Protein AF-A0AAP6HET1-F1 (afdb_monomer_lite)

Sequence (138 aa):
MKLEEGCLIKDKGTDIIGKIVHKDNDEFIFIQWMDDMYVKHSKCSLEYLKNRFKSLGKEPMLTDMLEWLHKHHRKNDSYIYELGSDGVLLYKYYSPYDSRGSFDTKKQVNLDLTKPYLKDQSKEVIDFLYNLIENANP

pLDDT: mean 74.33, std 11.14, range [43.16, 91.62]

Radius of gyration: 18.84 Å; chains: 1; bounding box: 52×30×48 Å

Structure (mmCIF, N/CA/C/O backbone):
data_AF-A0AAP6HET1-F1
#
_entry.id   AF-A0AAP6HET1-F1
#
loop_
_atom_site.group_PDB
_atom_site.id
_atom_site.type_symbol
_atom_site.label_atom_id
_atom_site.label_alt_id
_atom_site.label_comp_id
_atom_site.label_asym_id
_atom_site.label_entity_id
_atom_site.label_seq_id
_atom_site.pdbx_PDB_ins_code
_atom_site.Cartn_x
_atom_site.Cartn_y
_atom_site.Cartn_z
_atom_site.occupancy
_atom_site.B_iso_or_equiv
_atom_site.auth_seq_id
_atom_site.auth_comp_id
_atom_site.auth_asym_id
_atom_site.auth_atom_id
_atom_site.pdbx_PDB_model_num
ATOM 1 N N . MET A 1 1 ? -4.818 15.866 6.150 1.00 58.72 1 MET A N 1
ATOM 2 C CA . MET A 1 1 ? -5.478 14.707 5.506 1.00 58.72 1 MET A CA 1
ATOM 3 C C . MET A 1 1 ? -6.585 14.200 6.420 1.00 58.72 1 MET A C 1
ATOM 5 O O . MET A 1 1 ? -6.359 14.166 7.627 1.00 58.72 1 MET A O 1
ATOM 9 N N . LYS A 1 2 ? -7.772 13.886 5.886 1.00 76.12 2 LYS A N 1
ATOM 10 C CA . LYS A 1 2 ? -8.882 13.303 6.660 1.00 76.12 2 LYS A CA 1
ATOM 11 C C . LYS A 1 2 ? -8.690 11.785 6.760 1.00 76.12 2 LYS A C 1
ATOM 13 O O . LYS A 1 2 ? -8.273 11.172 5.786 1.00 76.12 2 LYS A O 1
ATOM 18 N N . LEU A 1 3 ? -8.973 11.205 7.931 1.00 82.56 3 LEU A N 1
ATOM 19 C CA . LEU A 1 3 ? -9.034 9.752 8.106 1.00 82.56 3 LEU A CA 1
ATOM 20 C C . LEU A 1 3 ? -10.393 9.257 7.592 1.00 82.56 3 LEU A C 1
ATOM 22 O O . LEU A 1 3 ? -11.454 9.685 8.068 1.00 82.56 3 LEU A O 1
ATOM 26 N N . GLU A 1 4 ? -10.338 8.393 6.588 1.00 86.69 4 GLU A N 1
ATOM 27 C CA . GLU A 1 4 ? -11.480 7.853 5.848 1.00 86.69 4 GLU A CA 1
ATOM 28 C C . GLU A 1 4 ? -11.293 6.348 5.646 1.00 86.69 4 GLU A C 1
ATOM 30 O O . GLU A 1 4 ? -10.180 5.833 5.784 1.00 86.69 4 GLU A O 1
ATOM 35 N N . GLU A 1 5 ? -12.372 5.638 5.322 1.00 85.75 5 GLU A N 1
ATOM 36 C CA . GLU A 1 5 ? -12.270 4.237 4.911 1.00 85.75 5 GLU A CA 1
ATOM 37 C C . GLU A 1 5 ? -11.310 4.106 3.719 1.00 85.75 5 GLU A C 1
ATOM 39 O O . GLU A 1 5 ? -11.284 4.939 2.810 1.00 85.75 5 GLU A O 1
ATOM 44 N N . GLY A 1 6 ? -10.452 3.090 3.764 1.00 80.75 6 GLY A N 1
ATOM 45 C CA . GLY A 1 6 ? -9.397 2.866 2.780 1.00 80.75 6 GLY A CA 1
ATOM 46 C C . GLY A 1 6 ? -8.102 3.653 3.012 1.00 80.75 6 GLY A C 1
ATOM 47 O O . GLY A 1 6 ? -7.127 3.390 2.310 1.00 80.75 6 GLY A O 1
ATOM 48 N N . CYS A 1 7 ? -8.033 4.572 3.987 1.00 87.25 7 CYS A N 1
ATOM 49 C CA . CYS A 1 7 ? -6.764 5.225 4.332 1.00 87.25 7 CYS A CA 1
ATOM 50 C C . CYS A 1 7 ? -5.769 4.244 4.958 1.00 87.25 7 CYS A C 1
ATOM 52 O O . CYS A 1 7 ? -6.086 3.539 5.918 1.00 87.25 7 CYS A O 1
ATOM 54 N N . LEU A 1 8 ? -4.535 4.304 4.470 1.00 88.19 8 LEU A N 1
ATOM 55 C CA . LEU A 1 8 ? -3.349 3.770 5.107 1.00 88.19 8 LEU A CA 1
ATOM 56 C C . LEU A 1 8 ? -2.929 4.649 6.285 1.00 88.19 8 LEU A C 1
ATOM 58 O O . LEU A 1 8 ? -2.919 5.885 6.224 1.00 88.19 8 LEU A O 1
ATOM 62 N N . ILE A 1 9 ? -2.530 3.986 7.360 1.00 89.94 9 ILE A N 1
ATOM 63 C CA . ILE A 1 9 ? -2.040 4.592 8.590 1.00 89.94 9 ILE A CA 1
ATOM 64 C C . ILE A 1 9 ? -0.728 3.923 8.993 1.00 89.94 9 ILE A C 1
ATOM 66 O O . ILE A 1 9 ? -0.583 2.713 8.872 1.00 89.94 9 ILE A O 1
ATOM 70 N N . LYS A 1 10 ? 0.234 4.708 9.475 1.00 90.25 10 LYS A N 1
ATOM 71 C CA . LYS A 1 10 ? 1.499 4.212 10.025 1.00 90.25 10 LYS A CA 1
ATOM 72 C C . LYS A 1 10 ? 1.529 4.441 11.523 1.00 90.25 10 LYS A C 1
ATOM 74 O O . LYS A 1 10 ? 1.191 5.537 11.977 1.00 90.25 10 LYS A O 1
ATOM 79 N N . ASP A 1 11 ? 1.929 3.436 12.285 1.00 88.88 11 ASP A N 1
ATOM 80 C CA . ASP A 1 11 ? 2.198 3.607 13.710 1.00 88.88 11 ASP A CA 1
ATOM 81 C C . ASP A 1 11 ? 3.336 4.624 13.911 1.00 88.88 11 ASP A C 1
ATOM 83 O O . ASP A 1 11 ? 4.313 4.634 13.168 1.00 88.88 11 ASP A O 1
ATOM 87 N N . LYS A 1 12 ? 3.209 5.546 14.870 1.00 90.81 12 LYS A N 1
ATOM 88 C CA . LYS A 1 12 ? 4.258 6.556 15.098 1.00 90.81 12 LYS A CA 1
ATOM 89 C C . LYS A 1 12 ? 5.486 6.004 15.825 1.00 90.81 12 LYS A C 1
ATOM 91 O O . LYS A 1 12 ? 6.534 6.637 15.769 1.00 90.81 12 LYS A O 1
ATOM 96 N N . GLY A 1 13 ? 5.350 4.883 16.531 1.00 88.62 13 GLY A N 1
ATOM 97 C CA . GLY A 1 13 ? 6.419 4.257 17.308 1.00 88.62 13 GLY A CA 1
ATOM 98 C C . GLY A 1 13 ? 7.028 3.012 16.662 1.00 88.62 13 GLY A C 1
ATOM 99 O O . GLY A 1 13 ? 7.986 2.478 17.207 1.00 88.62 13 GLY A O 1
ATOM 100 N N . THR A 1 14 ? 6.483 2.531 15.542 1.00 86.00 14 THR A N 1
ATOM 101 C CA . THR A 1 14 ? 6.974 1.340 14.825 1.00 86.00 14 THR A CA 1
ATOM 102 C C . THR A 1 14 ? 6.853 1.537 13.310 1.00 86.00 14 THR A C 1
ATOM 104 O O . THR A 1 14 ? 6.242 2.501 12.851 1.00 86.00 14 THR A O 1
ATOM 107 N N . ASP A 1 15 ? 7.401 0.619 12.511 1.00 82.25 15 ASP A N 1
ATOM 108 C CA . ASP A 1 15 ? 7.243 0.639 11.049 1.00 82.25 15 ASP A CA 1
ATOM 109 C C . ASP A 1 15 ? 5.976 -0.071 10.547 1.00 82.25 15 ASP A C 1
ATOM 111 O O . ASP A 1 15 ? 5.775 -0.217 9.342 1.00 82.25 15 ASP A O 1
ATOM 115 N N . ILE A 1 16 ? 5.078 -0.448 11.460 1.00 83.81 16 ILE A N 1
ATOM 116 C CA . ILE A 1 16 ? 3.834 -1.145 11.139 1.00 83.81 16 ILE A CA 1
ATOM 117 C C . ILE A 1 16 ? 2.879 -0.216 10.382 1.00 83.81 16 ILE A C 1
ATOM 119 O O . ILE A 1 16 ? 2.577 0.906 10.812 1.00 83.81 16 ILE A O 1
ATOM 123 N N . ILE A 1 17 ? 2.355 -0.730 9.269 1.00 86.81 17 ILE A N 1
ATOM 124 C CA . ILE A 1 17 ? 1.324 -0.088 8.456 1.00 86.81 17 ILE A CA 1
ATOM 125 C C . ILE A 1 17 ? -0.006 -0.804 8.691 1.00 86.81 17 ILE A C 1
ATOM 127 O O . ILE A 1 17 ? -0.074 -2.023 8.852 1.00 86.81 17 ILE A O 1
ATOM 131 N N . GLY A 1 18 ? -1.081 -0.030 8.711 1.00 87.88 18 GLY A N 1
ATOM 132 C CA . GLY A 1 18 ? -2.441 -0.530 8.724 1.00 87.88 18 GLY A CA 1
ATOM 133 C C . GLY A 1 18 ? -3.350 0.216 7.761 1.00 87.88 18 GLY A C 1
ATOM 134 O O . GLY A 1 18 ? -2.945 1.190 7.128 1.00 87.88 18 GLY A O 1
ATOM 135 N N . LYS A 1 19 ? -4.596 -0.239 7.668 1.00 88.75 19 LYS A N 1
ATOM 136 C CA . LYS A 1 19 ? -5.647 0.332 6.825 1.00 88.75 19 LYS A CA 1
ATOM 137 C C . LYS A 1 19 ? -6.943 0.463 7.599 1.00 88.75 19 LYS A C 1
ATOM 139 O O . LYS A 1 19 ? -7.379 -0.488 8.245 1.00 88.75 19 LYS A O 1
ATOM 144 N N . ILE A 1 20 ? -7.581 1.621 7.485 1.00 88.94 20 ILE A N 1
ATOM 145 C CA . ILE A 1 20 ? -8.938 1.837 7.984 1.00 88.94 20 ILE A CA 1
ATOM 146 C C . ILE A 1 20 ? -9.898 1.051 7.095 1.00 88.94 20 ILE A C 1
ATOM 148 O O . ILE A 1 20 ? -10.002 1.321 5.900 1.00 88.94 20 ILE A O 1
ATOM 152 N N . VAL A 1 21 ? -10.592 0.078 7.675 1.00 86.38 21 VAL A N 1
ATOM 153 C CA . VAL A 1 21 ? -11.540 -0.785 6.954 1.00 86.38 21 VAL A CA 1
ATOM 154 C C . VAL A 1 21 ? -12.990 -0.418 7.218 1.00 86.38 21 VAL A C 1
ATOM 156 O O . VAL A 1 21 ? -13.851 -0.812 6.443 1.00 86.38 21 VAL A O 1
ATOM 159 N N . HIS A 1 22 ? -13.259 0.321 8.294 1.00 85.25 22 HIS A N 1
ATOM 160 C CA . HIS A 1 22 ? -14.581 0.862 8.559 1.00 85.25 22 HIS A CA 1
ATOM 161 C C . HIS A 1 22 ? -14.505 2.164 9.357 1.00 85.25 22 HIS A C 1
ATOM 163 O O . HIS A 1 22 ? -13.629 2.319 10.217 1.00 85.25 22 HIS A O 1
ATOM 169 N N . LYS A 1 23 ? -15.445 3.066 9.083 1.00 81.69 23 LYS A N 1
ATOM 170 C CA . LYS A 1 23 ? -15.669 4.316 9.797 1.00 81.69 23 LYS A CA 1
ATOM 171 C C . LYS A 1 23 ? -17.168 4.528 10.001 1.00 81.69 23 LYS A C 1
ATOM 173 O O . LYS A 1 23 ? -17.917 4.607 9.034 1.00 81.69 23 LYS A O 1
ATOM 178 N N . ASP A 1 24 ? -17.564 4.733 11.249 1.00 81.19 24 ASP A N 1
ATOM 179 C CA . ASP A 1 24 ? -18.910 5.161 11.623 1.00 81.19 24 ASP A CA 1
ATOM 180 C C . ASP A 1 24 ? -18.802 6.327 12.612 1.00 81.19 24 ASP A C 1
ATOM 182 O O . ASP A 1 24 ? -18.328 6.163 13.735 1.00 81.19 24 ASP A O 1
ATOM 186 N N . ASN A 1 25 ? -19.183 7.530 12.176 1.00 80.81 25 ASN A N 1
ATOM 187 C CA . ASN A 1 25 ? -18.971 8.780 12.913 1.00 80.81 25 ASN A CA 1
ATOM 188 C C . ASN A 1 25 ? -17.507 8.952 13.384 1.00 80.81 25 ASN A C 1
ATOM 190 O O . ASN A 1 25 ? -16.612 9.142 12.551 1.00 80.81 25 ASN A O 1
ATOM 194 N N . ASP A 1 26 ? -17.272 8.889 14.700 1.00 74.12 26 ASP A N 1
ATOM 195 C CA . ASP A 1 26 ? -15.959 9.001 15.352 1.00 74.12 26 ASP A CA 1
ATOM 196 C C . ASP A 1 26 ? -15.353 7.644 15.753 1.00 74.12 26 ASP A C 1
ATOM 198 O O . ASP A 1 26 ? -14.304 7.606 16.404 1.00 74.12 26 ASP A O 1
ATOM 202 N N . GLU A 1 27 ? -15.978 6.534 15.353 1.00 82.06 27 GLU A N 1
ATOM 203 C CA . GLU A 1 27 ? -15.495 5.176 15.588 1.00 82.06 27 GLU A CA 1
ATOM 204 C C . GLU A 1 27 ? -14.873 4.567 14.329 1.00 82.06 27 GLU A C 1
ATOM 206 O O . GLU A 1 27 ? -15.411 4.643 13.223 1.00 82.06 27 GLU A O 1
ATOM 211 N N . PHE A 1 28 ? -13.728 3.913 14.511 1.00 87.00 28 PHE A N 1
ATOM 212 C CA . PHE A 1 28 ? -12.941 3.340 13.427 1.00 87.00 28 PHE A CA 1
ATOM 213 C C . PHE A 1 28 ? -12.555 1.895 13.717 1.00 87.00 28 PHE A C 1
ATOM 215 O O . PHE A 1 28 ? -12.204 1.548 14.844 1.00 87.00 28 PHE A O 1
ATOM 222 N N . ILE A 1 29 ? -12.539 1.076 12.670 1.00 84.31 29 ILE A N 1
ATOM 223 C CA . ILE A 1 29 ? -11.959 -0.271 12.667 1.00 84.31 29 ILE A CA 1
ATOM 224 C C . ILE A 1 29 ? -10.819 -0.260 11.655 1.00 84.31 29 ILE A C 1
ATOM 226 O O . ILE A 1 29 ? -10.987 0.202 10.521 1.00 84.31 29 ILE A O 1
ATOM 230 N N . PHE A 1 30 ? -9.662 -0.786 12.041 1.00 84.12 30 PHE A N 1
ATOM 231 C CA . PHE A 1 30 ? -8.506 -0.876 11.157 1.00 84.12 30 PHE A CA 1
ATOM 232 C C . PHE A 1 30 ? -7.796 -2.220 11.300 1.00 84.12 30 PHE A C 1
ATOM 234 O O . PHE A 1 30 ? -7.921 -2.913 12.309 1.00 84.12 30 PHE A O 1
ATOM 241 N N . ILE A 1 31 ? -7.067 -2.598 10.258 1.00 82.44 31 ILE A N 1
ATOM 242 C CA . ILE A 1 31 ? -6.244 -3.807 10.222 1.00 82.44 31 ILE A CA 1
ATOM 243 C C . ILE A 1 31 ? -4.786 -3.373 10.133 1.00 82.44 31 ILE A C 1
ATOM 245 O O . ILE A 1 31 ? -4.488 -2.450 9.382 1.00 82.44 31 ILE A O 1
ATOM 249 N N . GLN A 1 32 ? -3.895 -4.009 10.888 1.00 82.19 32 GLN A N 1
ATOM 250 C CA . GLN A 1 32 ? -2.445 -3.846 10.767 1.00 82.19 32 GLN A CA 1
ATOM 251 C C . GLN A 1 32 ? -1.820 -5.109 10.205 1.00 82.19 32 GLN A C 1
ATOM 253 O O . GLN A 1 32 ? -2.230 -6.204 10.586 1.00 82.19 32 GLN A O 1
ATOM 258 N N . TRP A 1 33 ? -0.809 -4.947 9.360 1.00 77.62 33 TRP A N 1
ATOM 259 C CA . TRP A 1 33 ? 0.014 -6.049 8.879 1.00 77.62 33 TRP A CA 1
ATOM 260 C C . TRP A 1 33 ? 1.317 -6.086 9.669 1.00 77.62 33 TRP A C 1
ATOM 262 O O . TRP A 1 33 ? 2.014 -5.077 9.766 1.00 77.62 33 TRP A O 1
ATOM 272 N N . MET A 1 34 ? 1.626 -7.243 10.240 1.00 70.44 34 MET A N 1
ATOM 273 C CA . MET A 1 34 ? 2.917 -7.554 10.847 1.00 70.44 34 MET A CA 1
ATOM 274 C C . MET A 1 34 ? 3.435 -8.762 10.086 1.00 70.44 34 MET A C 1
ATOM 276 O O . MET A 1 34 ? 2.746 -9.763 10.130 1.00 70.44 34 MET A O 1
ATOM 280 N N . ASP A 1 35 ? 4.543 -8.641 9.356 1.00 67.00 35 ASP A N 1
ATOM 281 C CA . ASP A 1 35 ? 5.212 -9.674 8.544 1.00 67.00 35 ASP A CA 1
ATOM 282 C C . ASP A 1 35 ? 4.306 -10.780 7.948 1.00 67.00 35 ASP A C 1
ATOM 284 O O . ASP A 1 35 ? 3.947 -10.732 6.771 1.00 67.00 35 ASP A O 1
ATOM 288 N N . ASP A 1 36 ? 3.916 -11.763 8.749 1.00 63.19 36 ASP A N 1
ATOM 289 C CA . ASP A 1 36 ? 3.170 -12.976 8.421 1.00 63.19 36 ASP A CA 1
ATOM 290 C C . ASP A 1 36 ? 1.729 -13.048 8.990 1.00 63.19 36 ASP A C 1
ATOM 292 O O . ASP A 1 36 ? 1.009 -14.023 8.765 1.00 63.19 36 ASP A O 1
ATOM 296 N N . MET A 1 37 ? 1.252 -12.010 9.679 1.00 65.56 37 MET A N 1
ATOM 297 C CA . MET A 1 37 ? -0.079 -11.930 10.288 1.00 65.56 37 MET A CA 1
ATOM 298 C C . MET A 1 37 ? -0.763 -10.576 10.064 1.00 65.56 37 MET A C 1
ATOM 300 O O . MET A 1 37 ? -0.136 -9.528 9.902 1.00 65.56 37 MET A O 1
ATOM 304 N N . TYR A 1 38 ? -2.097 -10.576 10.118 1.00 74.19 38 TYR A N 1
ATOM 305 C CA . TYR A 1 38 ? -2.864 -9.341 10.243 1.00 74.19 38 TYR A CA 1
ATOM 306 C C . TYR A 1 38 ? -3.612 -9.301 11.574 1.00 74.19 38 TYR A C 1
ATOM 308 O O . TYR A 1 38 ? -4.232 -10.278 11.993 1.00 74.19 38 TYR A O 1
ATOM 316 N N . VAL A 1 39 ? -3.581 -8.144 12.233 1.00 78.44 39 VAL A N 1
ATOM 317 C CA . VAL A 1 39 ? -4.334 -7.896 13.465 1.00 78.44 39 VAL A CA 1
ATOM 318 C C . VAL A 1 39 ? -5.462 -6.933 13.151 1.00 78.44 39 VAL A C 1
ATOM 320 O O . VAL A 1 39 ? -5.234 -5.789 12.756 1.00 78.44 39 VAL A O 1
ATOM 323 N N . LYS A 1 40 ? -6.699 -7.407 13.319 1.00 80.75 40 LYS A N 1
ATOM 324 C CA . LYS A 1 40 ? -7.885 -6.556 13.260 1.00 80.75 40 LYS A CA 1
ATOM 325 C C . LYS A 1 40 ? -8.083 -5.902 14.620 1.00 80.75 40 LYS A C 1
ATOM 327 O O . LYS A 1 40 ? -8.327 -6.586 15.610 1.00 80.75 40 LYS A O 1
ATOM 332 N N . HIS A 1 41 ? -8.035 -4.581 14.642 1.00 82.12 41 HIS A N 1
ATOM 333 C CA . HIS A 1 41 ? -8.360 -3.794 15.821 1.00 82.12 41 HIS A CA 1
ATOM 334 C C . HIS A 1 41 ? -9.853 -3.489 15.833 1.00 82.12 41 HIS A C 1
ATOM 336 O O . HIS A 1 41 ? -10.438 -3.140 14.807 1.00 82.12 41 HIS A O 1
ATOM 342 N N . SER A 1 42 ? -10.482 -3.660 16.993 1.00 79.81 42 SER A N 1
ATOM 343 C CA . SER A 1 42 ? -11.879 -3.299 17.238 1.00 79.81 42 SER A CA 1
ATOM 344 C C . SER A 1 42 ? -12.095 -1.778 17.212 1.00 79.81 42 SER A C 1
ATOM 346 O O . SER A 1 42 ? -11.152 -1.006 17.042 1.00 79.81 42 SER A O 1
ATOM 348 N N . LYS A 1 43 ? -13.357 -1.352 17.360 1.00 84.19 43 LYS A N 1
ATOM 349 C CA . LYS A 1 43 ? -13.770 0.059 17.351 1.00 84.19 43 LYS A CA 1
ATOM 350 C C . LYS A 1 43 ? -12.892 0.915 18.273 1.00 84.19 43 LYS A C 1
ATOM 352 O O . LYS A 1 43 ? -12.744 0.608 19.454 1.00 84.19 43 LYS A O 1
ATOM 357 N N . CYS A 1 44 ? -12.327 1.986 17.726 1.00 85.69 44 CYS A N 1
ATOM 358 C CA . CYS A 1 44 ? -11.508 2.960 18.445 1.00 85.69 44 CYS A CA 1
ATOM 359 C C . CYS A 1 44 ? -11.889 4.394 18.056 1.00 85.69 44 CYS A C 1
ATOM 361 O O . CYS A 1 44 ? -12.437 4.620 16.976 1.00 85.69 44 CYS A O 1
ATOM 363 N N . SER A 1 45 ? -11.598 5.359 18.932 1.00 88.19 45 SER A N 1
ATOM 364 C CA . SER A 1 45 ? -11.938 6.764 18.701 1.00 88.19 45 SER A CA 1
ATOM 365 C C . SER A 1 45 ? -10.988 7.450 17.712 1.00 88.19 45 SER A C 1
ATOM 367 O O . SER A 1 45 ? -9.806 7.103 17.595 1.00 88.19 45 SER A O 1
ATOM 369 N N . LEU A 1 46 ? -11.481 8.504 17.053 1.00 86.69 46 LEU A N 1
ATOM 370 C CA . LEU A 1 46 ? -10.666 9.382 16.206 1.00 86.69 46 LEU A CA 1
ATOM 371 C C . LEU A 1 46 ? -9.437 9.950 16.938 1.00 86.69 46 LEU A C 1
ATOM 373 O O . LEU A 1 46 ? -8.363 10.082 16.345 1.00 86.69 46 LEU A O 1
ATOM 377 N N . GLU A 1 47 ? -9.597 10.316 18.212 1.00 89.19 47 GLU A N 1
ATOM 378 C CA . GLU A 1 47 ? -8.524 10.877 19.036 1.00 89.19 47 GLU A CA 1
ATOM 379 C C . GLU A 1 47 ? -7.394 9.865 19.240 1.00 89.19 47 GLU A C 1
ATOM 381 O O . GLU A 1 47 ? -6.230 10.180 18.980 1.00 89.19 47 GLU A O 1
ATOM 386 N N . TYR A 1 48 ? -7.736 8.629 19.618 1.00 88.19 48 TYR A N 1
ATOM 387 C CA . TYR A 1 48 ? -6.763 7.551 19.761 1.00 88.19 48 TYR A CA 1
ATOM 388 C C . TYR A 1 48 ? -5.983 7.338 18.459 1.00 88.19 48 TYR A C 1
ATOM 390 O O . TYR A 1 48 ? -4.748 7.320 18.470 1.00 88.19 48 TYR A O 1
ATOM 398 N N . LEU A 1 49 ? -6.691 7.263 17.324 1.00 87.50 49 LEU A N 1
ATOM 399 C CA . LEU A 1 49 ? -6.062 7.085 16.019 1.00 87.50 49 LEU A CA 1
ATOM 400 C C . LEU A 1 49 ? -5.090 8.214 15.680 1.00 87.50 49 LEU A C 1
ATOM 402 O O . LEU A 1 49 ? -3.963 7.947 15.273 1.00 87.50 49 LEU A O 1
ATOM 406 N N . LYS A 1 50 ? -5.492 9.475 15.864 1.00 88.50 50 LYS A N 1
ATOM 407 C CA . LYS A 1 50 ? -4.626 10.631 15.585 1.00 88.50 50 LYS A CA 1
ATOM 408 C C . LYS A 1 50 ? -3.417 10.691 16.511 1.00 88.50 50 LYS A C 1
ATOM 410 O O . LYS A 1 50 ? -2.354 11.147 16.083 1.00 88.50 50 LYS A O 1
ATOM 415 N N . ASN A 1 51 ? -3.558 10.248 17.757 1.00 90.81 51 ASN A N 1
ATOM 416 C CA . ASN A 1 51 ? -2.469 10.245 18.726 1.00 90.81 51 ASN A CA 1
ATOM 417 C C . ASN A 1 51 ? -1.453 9.142 18.412 1.00 90.81 51 ASN A C 1
ATOM 419 O O . ASN A 1 51 ? -0.258 9.439 18.336 1.00 90.81 51 ASN A O 1
ATOM 423 N N . ARG A 1 52 ? -1.909 7.916 18.130 1.00 89.25 52 ARG A N 1
ATOM 424 C CA . ARG A 1 52 ? -1.039 6.756 17.886 1.00 89.25 52 ARG A C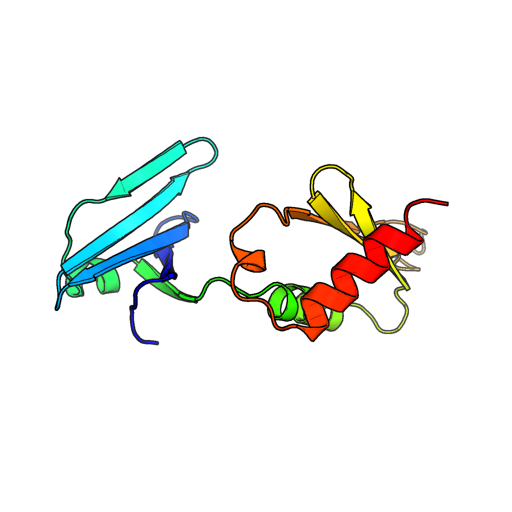A 1
ATOM 425 C C . ARG A 1 52 ? -0.510 6.656 16.454 1.00 89.25 52 ARG A C 1
ATOM 427 O O . ARG A 1 52 ? 0.626 6.227 16.261 1.00 89.25 52 ARG A O 1
ATOM 434 N N . PHE A 1 53 ? -1.293 7.076 15.464 1.00 90.06 53 PHE A N 1
ATOM 435 C CA . PHE A 1 53 ? -1.010 6.836 14.051 1.00 90.06 53 PHE A CA 1
ATOM 436 C C . PHE A 1 53 ? -0.861 8.121 13.240 1.00 90.06 53 PHE A C 1
ATOM 438 O O . PHE A 1 53 ? -1.436 9.170 13.536 1.00 90.06 53 PHE A O 1
ATOM 445 N N . LYS A 1 54 ? -0.070 8.031 12.174 1.00 91.62 54 LYS A N 1
ATOM 446 C CA . LYS A 1 54 ? 0.042 9.039 11.124 1.00 91.62 54 LYS A CA 1
ATOM 447 C C . LYS A 1 54 ? -0.714 8.550 9.892 1.00 91.62 54 LYS A C 1
ATOM 449 O O . LYS A 1 54 ? -0.447 7.460 9.399 1.00 91.62 54 LYS A O 1
ATOM 454 N N . SER A 1 55 ? -1.616 9.374 9.364 1.00 90.06 55 SER A N 1
ATOM 455 C CA . SER A 1 55 ? -2.245 9.121 8.061 1.00 90.06 55 SER A CA 1
ATOM 456 C C . SER A 1 55 ? -1.190 9.154 6.957 1.00 90.06 55 SER A C 1
ATOM 458 O O . SER A 1 55 ? -0.464 10.143 6.845 1.00 90.06 55 SER A O 1
ATOM 460 N N . LEU A 1 56 ? -1.141 8.110 6.132 1.00 86.75 56 LEU A N 1
ATOM 461 C CA . LEU A 1 56 ? -0.325 8.066 4.915 1.00 86.75 56 LEU A CA 1
ATOM 462 C C . LEU A 1 56 ? -1.122 8.448 3.659 1.00 86.75 56 LEU A C 1
ATOM 464 O O . LEU A 1 56 ? -0.523 8.772 2.641 1.00 86.75 56 LEU A O 1
ATOM 468 N N . GLY A 1 57 ? -2.455 8.470 3.748 1.00 85.12 57 GLY A N 1
ATOM 469 C CA . GLY A 1 57 ? -3.340 8.707 2.606 1.00 85.12 57 GLY A CA 1
ATOM 470 C C . GLY A 1 57 ? -4.016 7.418 2.164 1.00 85.12 57 GLY A C 1
ATOM 471 O O . GLY A 1 57 ? -3.990 6.440 2.900 1.00 85.12 57 GLY A O 1
ATOM 472 N N . LYS A 1 58 ? -4.661 7.411 0.998 1.00 82.06 58 LYS A N 1
ATOM 473 C CA . LYS A 1 58 ? -5.248 6.183 0.439 1.00 82.06 58 LYS A CA 1
ATOM 474 C C . LYS A 1 58 ? -4.148 5.253 -0.079 1.00 82.06 58 LYS A C 1
ATOM 476 O O . LYS A 1 58 ? -3.020 5.693 -0.297 1.00 82.06 58 LYS A O 1
ATOM 481 N N . GLU A 1 59 ? -4.474 3.972 -0.239 1.00 76.50 59 GLU A N 1
ATOM 482 C CA . GLU A 1 59 ? -3.600 3.056 -0.981 1.00 76.50 59 GLU A CA 1
ATOM 483 C C . GLU A 1 59 ? -3.304 3.639 -2.371 1.00 76.50 59 GLU A C 1
ATOM 485 O O . GLU A 1 59 ? -4.242 4.100 -3.027 1.00 76.50 59 GLU A O 1
ATOM 490 N N . PRO A 1 60 ? -2.031 3.654 -2.805 1.00 74.12 60 PRO A N 1
ATOM 491 C CA . PRO A 1 60 ? -1.681 4.148 -4.128 1.00 74.12 60 PRO A CA 1
ATOM 492 C C . PRO A 1 60 ? -2.321 3.261 -5.193 1.00 74.12 60 PRO A C 1
ATOM 494 O O . PRO A 1 60 ? -2.345 2.036 -5.071 1.00 74.12 60 PRO A O 1
ATOM 497 N N . MET A 1 61 ? -2.818 3.875 -6.256 1.00 77.56 61 MET A N 1
ATOM 498 C CA . MET A 1 61 ? -3.239 3.159 -7.451 1.00 77.56 61 MET A CA 1
ATOM 499 C C . MET A 1 61 ? -2.015 2.618 -8.201 1.00 77.56 61 MET A C 1
ATOM 501 O O . MET A 1 61 ? -0.891 3.088 -8.006 1.00 77.56 61 MET A O 1
ATOM 505 N N . L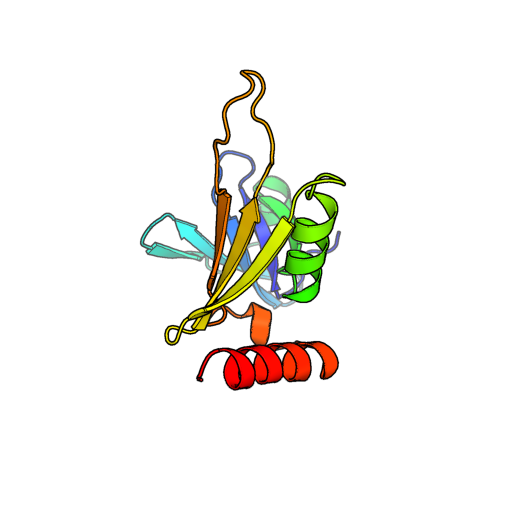EU A 1 62 ? -2.216 1.655 -9.108 1.00 77.56 62 LEU A N 1
ATOM 506 C CA . LEU A 1 62 ? -1.132 1.176 -9.967 1.00 77.56 62 LEU A CA 1
ATOM 507 C C . LEU A 1 62 ? -0.484 2.334 -10.746 1.00 77.56 62 LEU A C 1
ATOM 509 O O . LEU A 1 62 ? 0.736 2.385 -10.848 1.00 77.56 62 LEU A O 1
ATOM 513 N N . THR A 1 63 ? -1.268 3.305 -11.217 1.00 77.94 63 THR A N 1
ATOM 514 C CA . THR A 1 63 ? -0.753 4.527 -11.858 1.00 77.94 63 THR A CA 1
ATOM 515 C C . THR A 1 63 ? 0.181 5.327 -10.965 1.00 77.94 63 THR A C 1
ATOM 517 O O . THR A 1 63 ? 1.236 5.743 -11.431 1.00 77.94 63 THR A O 1
ATOM 520 N N . ASP A 1 64 ? -0.165 5.506 -9.687 1.00 78.50 64 ASP A N 1
ATOM 521 C CA . ASP A 1 64 ? 0.674 6.237 -8.732 1.00 78.50 64 ASP A CA 1
ATOM 522 C C . ASP A 1 64 ? 2.004 5.505 -8.521 1.00 78.50 64 ASP A C 1
ATOM 524 O O . ASP A 1 64 ? 3.069 6.121 -8.483 1.00 78.50 64 ASP A O 1
ATOM 528 N N . MET A 1 65 ? 1.950 4.171 -8.436 1.00 77.25 65 MET A N 1
ATOM 529 C CA . MET A 1 65 ? 3.132 3.318 -8.313 1.00 77.25 65 MET A CA 1
ATOM 530 C C . MET A 1 65 ? 4.022 3.395 -9.559 1.00 77.25 65 MET A C 1
ATOM 532 O O . MET A 1 65 ? 5.235 3.565 -9.433 1.00 77.25 65 MET A O 1
ATOM 536 N N . LEU A 1 66 ? 3.440 3.305 -10.757 1.00 77.50 66 LEU A N 1
ATOM 537 C CA . LEU A 1 66 ? 4.169 3.399 -12.024 1.00 77.50 66 LEU A CA 1
ATOM 538 C C . LEU A 1 66 ? 4.781 4.791 -12.225 1.00 77.50 66 LEU A C 1
ATOM 540 O O . LEU A 1 66 ? 5.943 4.904 -12.614 1.00 77.50 66 LEU A O 1
ATOM 544 N N . GLU A 1 67 ? 4.042 5.855 -11.909 1.00 79.81 67 GLU A N 1
ATOM 545 C CA . GLU A 1 67 ? 4.550 7.224 -11.993 1.00 79.81 67 GLU A CA 1
ATOM 546 C C . GLU A 1 67 ? 5.684 7.455 -10.985 1.00 79.81 67 GLU A C 1
ATOM 548 O O . GLU A 1 67 ? 6.703 8.065 -11.315 1.00 79.81 67 GLU A O 1
ATOM 553 N N . TRP A 1 68 ? 5.548 6.931 -9.763 1.00 78.31 68 TRP A N 1
ATOM 554 C CA . TRP A 1 68 ? 6.606 6.983 -8.759 1.00 78.31 68 TRP A CA 1
ATOM 555 C C . TRP A 1 68 ? 7.871 6.265 -9.243 1.00 78.31 68 TRP A C 1
ATOM 557 O O . TRP A 1 68 ? 8.957 6.842 -9.163 1.00 78.31 68 TRP A O 1
ATOM 567 N N . LEU A 1 69 ? 7.742 5.062 -9.813 1.00 74.94 69 LEU A N 1
ATOM 568 C CA . LEU A 1 69 ? 8.866 4.320 -10.396 1.00 74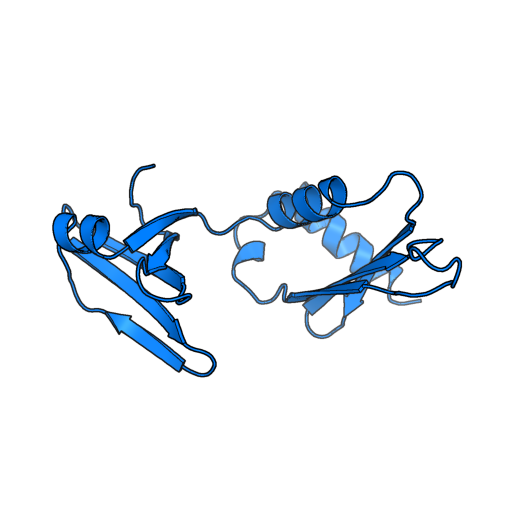.94 69 LEU A CA 1
ATOM 569 C C . LEU A 1 69 ? 9.531 5.091 -11.541 1.00 74.94 69 LEU A C 1
ATOM 571 O O . LEU A 1 69 ? 10.760 5.154 -11.607 1.00 74.94 69 LEU A O 1
ATOM 575 N N . HIS A 1 70 ? 8.733 5.733 -12.396 1.00 73.81 70 HIS A N 1
ATOM 576 C CA . HIS A 1 70 ? 9.234 6.550 -13.496 1.00 73.81 70 HIS A CA 1
ATOM 577 C C . HIS A 1 70 ? 9.959 7.814 -13.006 1.00 73.81 70 HIS A C 1
ATOM 579 O O . HIS A 1 70 ? 11.011 8.166 -13.529 1.00 73.81 70 HIS A O 1
ATOM 585 N N . LYS A 1 71 ? 9.461 8.483 -11.957 1.00 75.19 71 LYS A N 1
ATOM 586 C CA . LYS A 1 71 ? 10.107 9.671 -11.359 1.00 75.19 71 LYS A CA 1
ATOM 587 C C . LYS A 1 71 ? 11.447 9.360 -10.691 1.00 75.19 71 LYS A C 1
ATOM 589 O O . LYS A 1 71 ? 12.304 10.237 -10.611 1.00 75.19 71 LYS A O 1
ATOM 594 N N . HIS A 1 72 ? 11.625 8.138 -10.195 1.00 69.25 72 HIS A N 1
ATOM 595 C CA . HIS A 1 72 ? 12.859 7.703 -9.531 1.00 69.25 72 HIS A CA 1
ATOM 596 C C . HIS A 1 72 ? 13.876 7.080 -10.499 1.00 69.25 72 HIS A C 1
ATOM 598 O O . HIS A 1 72 ? 14.960 6.671 -10.080 1.00 69.25 72 HIS A O 1
ATOM 604 N N . HIS A 1 73 ? 13.551 7.045 -11.790 1.00 67.12 73 HIS A N 1
ATOM 605 C CA . HIS A 1 73 ? 14.427 6.604 -12.863 1.00 67.12 73 HIS A CA 1
ATOM 606 C C . HIS A 1 73 ? 15.417 7.714 -13.254 1.00 67.12 73 HIS A C 1
ATOM 608 O O . HIS A 1 73 ? 15.041 8.883 -13.388 1.00 67.12 73 HIS A O 1
ATOM 614 N N . ARG A 1 74 ? 16.699 7.383 -13.459 1.00 62.69 74 ARG A N 1
ATOM 615 C CA . ARG A 1 74 ? 17.675 8.359 -13.971 1.00 62.69 74 ARG A CA 1
ATOM 616 C C . ARG A 1 74 ? 17.549 8.466 -15.486 1.00 62.69 74 ARG A C 1
ATOM 618 O O . ARG A 1 74 ? 17.216 7.507 -16.165 1.00 62.69 74 ARG A O 1
ATOM 625 N N . LYS A 1 75 ? 17.881 9.629 -16.048 1.00 61.25 75 LYS A N 1
ATOM 626 C CA . LYS A 1 75 ? 17.714 9.953 -17.481 1.00 61.25 75 LYS A CA 1
ATOM 627 C C . LYS A 1 75 ? 18.359 8.953 -18.470 1.00 61.25 75 LYS A C 1
ATOM 629 O O . LYS A 1 75 ? 17.969 8.947 -19.630 1.00 61.25 75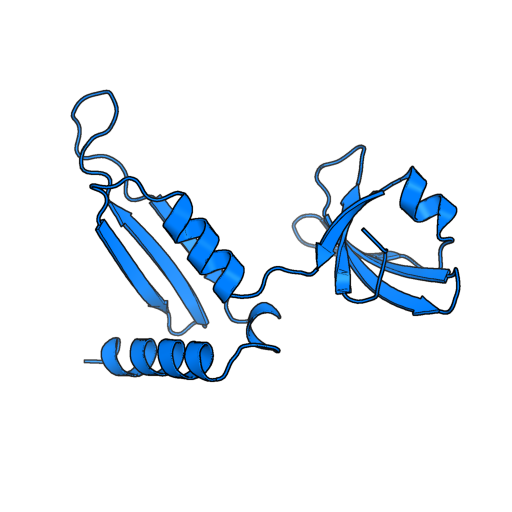 LYS A O 1
ATOM 634 N N . ASN A 1 76 ? 19.308 8.129 -18.019 1.00 61.53 76 ASN A N 1
ATOM 635 C CA . ASN A 1 76 ? 20.047 7.158 -18.838 1.00 61.53 76 ASN A CA 1
ATOM 636 C C . ASN A 1 76 ? 19.775 5.696 -18.458 1.00 61.53 76 ASN A C 1
ATOM 638 O O . ASN A 1 76 ? 20.438 4.805 -18.986 1.00 61.53 76 ASN A O 1
ATOM 642 N N . ASP A 1 77 ? 18.873 5.450 -17.513 1.00 64.94 77 ASP A N 1
ATOM 643 C CA . ASP A 1 77 ? 18.488 4.087 -17.190 1.00 64.94 77 ASP A CA 1
ATOM 644 C C . ASP A 1 77 ? 17.578 3.559 -18.330 1.00 64.94 77 ASP A C 1
ATOM 646 O O . ASP A 1 77 ? 16.946 4.330 -19.058 1.00 64.94 77 ASP A O 1
ATOM 650 N N . SER A 1 78 ? 17.548 2.249 -18.559 1.00 67.25 78 SER A N 1
ATOM 651 C CA . SER A 1 78 ? 16.519 1.618 -19.396 1.00 67.25 78 SER A CA 1
ATOM 652 C C . SER A 1 78 ? 15.603 0.795 -18.506 1.00 67.25 78 SER A C 1
ATOM 654 O O . SER A 1 78 ? 16.075 0.206 -17.533 1.00 67.25 78 SER A O 1
ATOM 656 N N . TYR A 1 79 ? 14.304 0.745 -18.809 1.00 71.00 79 TYR A N 1
ATOM 657 C CA . TYR A 1 79 ? 13.347 -0.048 -18.039 1.00 71.00 79 TYR A CA 1
ATOM 658 C C . TYR A 1 79 ? 12.543 -1.001 -18.915 1.00 71.00 79 TYR A C 1
ATOM 660 O O . TYR A 1 79 ? 12.268 -0.729 -20.082 1.00 71.00 79 TYR A O 1
ATOM 668 N N . ILE A 1 80 ? 12.162 -2.127 -18.320 1.00 72.88 80 ILE A N 1
ATOM 669 C CA . ILE A 1 80 ? 11.286 -3.131 -18.919 1.00 72.88 80 ILE A CA 1
ATOM 670 C C . ILE A 1 80 ? 10.215 -3.483 -17.889 1.00 72.88 80 ILE A C 1
ATOM 672 O O . ILE A 1 80 ? 10.517 -3.680 -16.707 1.00 72.88 80 ILE A O 1
ATOM 676 N N . TYR A 1 81 ? 8.975 -3.562 -18.364 1.00 75.56 81 TYR A N 1
ATOM 677 C CA . TYR A 1 81 ? 7.861 -4.158 -17.641 1.00 75.56 81 TYR A CA 1
ATOM 678 C C . TYR A 1 81 ? 7.685 -5.598 -18.114 1.00 75.56 81 TYR A C 1
ATOM 680 O O . TYR A 1 81 ? 7.623 -5.847 -19.314 1.00 75.56 81 TYR A O 1
ATOM 688 N N . GLU A 1 82 ? 7.597 -6.535 -17.181 1.00 76.56 82 GLU A N 1
ATOM 689 C CA . GLU A 1 82 ? 7.302 -7.939 -17.470 1.00 76.56 82 GLU A CA 1
ATOM 690 C C . GLU A 1 82 ? 6.203 -8.401 -16.522 1.00 76.56 82 GLU A C 1
ATOM 692 O O . GLU A 1 82 ? 6.306 -8.194 -15.316 1.00 76.56 82 GLU A O 1
ATOM 697 N N . LEU A 1 83 ? 5.135 -8.987 -17.050 1.00 75.06 83 LEU A N 1
ATOM 698 C CA . LEU A 1 83 ? 4.034 -9.484 -16.237 1.00 75.06 83 LEU A CA 1
ATOM 699 C C . LEU A 1 83 ? 4.131 -11.004 -16.140 1.00 75.06 83 LEU A C 1
ATOM 701 O O . LEU A 1 83 ? 4.001 -11.704 -17.142 1.00 75.06 83 LEU A O 1
ATOM 705 N N . GLY A 1 84 ? 4.384 -11.501 -14.932 1.00 69.06 84 GLY A N 1
ATOM 706 C CA . GLY A 1 84 ? 4.398 -12.929 -14.646 1.00 69.06 84 GLY A CA 1
ATOM 707 C C . GLY A 1 84 ? 2.995 -13.535 -14.672 1.00 69.06 84 GLY A C 1
ATOM 708 O O . GLY A 1 84 ? 1.992 -12.862 -14.419 1.00 69.06 84 GLY A O 1
ATOM 709 N N . SER A 1 85 ? 2.921 -14.842 -14.929 1.00 70.12 85 SER A N 1
ATOM 710 C CA . SER A 1 85 ? 1.672 -15.621 -14.891 1.00 70.12 85 SER A CA 1
ATOM 711 C C . SER A 1 85 ? 1.033 -15.695 -13.498 1.00 70.12 85 SER A C 1
ATOM 713 O O . SER A 1 85 ? -0.127 -16.072 -13.365 1.00 70.12 85 SER A O 1
ATOM 715 N N . ASP A 1 86 ? 1.792 -15.361 -12.457 1.00 69.94 86 ASP A N 1
ATOM 716 C CA . ASP A 1 86 ? 1.353 -15.224 -11.066 1.00 69.94 86 ASP A CA 1
ATOM 717 C C . ASP A 1 86 ? 0.689 -13.865 -10.772 1.00 69.94 86 ASP A C 1
ATOM 719 O O . ASP A 1 86 ? 0.275 -13.608 -9.642 1.00 69.94 86 ASP A O 1
ATOM 723 N N . GLY A 1 87 ? 0.569 -12.994 -11.780 1.00 66.94 87 GLY A N 1
ATOM 724 C CA . GLY A 1 87 ? 0.036 -11.646 -11.623 1.00 66.94 87 GLY A CA 1
ATOM 725 C C . GLY A 1 87 ? 1.042 -10.672 -11.014 1.00 66.94 87 GLY A C 1
ATOM 726 O O . GLY A 1 87 ? 0.643 -9.601 -10.565 1.00 66.94 87 GLY A O 1
ATOM 727 N N . VAL A 1 88 ? 2.336 -11.001 -10.980 1.00 76.44 88 VAL A N 1
ATOM 728 C CA . VAL A 1 88 ? 3.377 -10.081 -10.509 1.00 76.44 88 VAL A CA 1
ATOM 729 C C . VAL A 1 88 ? 3.922 -9.270 -11.682 1.00 76.44 88 VAL A C 1
ATOM 731 O O . VAL A 1 88 ? 4.528 -9.806 -12.608 1.00 76.44 88 VAL A O 1
ATOM 734 N N . LEU A 1 89 ? 3.749 -7.950 -11.629 1.00 77.69 89 LEU A N 1
ATOM 735 C CA . LEU A 1 89 ? 4.393 -7.012 -12.539 1.00 77.69 89 LEU A CA 1
ATOM 736 C C . LEU A 1 89 ? 5.810 -6.706 -12.052 1.00 77.69 89 LEU A C 1
ATOM 738 O O . LEU A 1 89 ? 6.033 -6.109 -10.999 1.00 77.69 89 LEU A O 1
ATOM 742 N N . LEU A 1 90 ? 6.781 -7.099 -12.856 1.00 73.00 90 LEU A N 1
ATOM 743 C CA . LEU A 1 90 ? 8.198 -6.867 -12.659 1.00 73.00 90 LEU A CA 1
ATOM 744 C C . LEU A 1 90 ? 8.584 -5.555 -13.337 1.00 73.00 90 LEU A C 1
ATOM 746 O O . LEU A 1 90 ? 8.551 -5.448 -14.561 1.00 73.00 90 LEU A O 1
ATOM 750 N N . TYR A 1 91 ? 9.009 -4.574 -12.545 1.00 73.38 91 TYR A N 1
ATOM 751 C CA . TYR A 1 91 ? 9.712 -3.398 -13.048 1.00 73.38 91 TYR A CA 1
ATOM 752 C C . TYR A 1 91 ? 11.213 -3.615 -12.897 1.00 73.38 91 TYR A C 1
ATOM 754 O O . TYR A 1 91 ? 11.742 -3.669 -11.781 1.00 73.38 91 TYR A O 1
ATOM 762 N N . LYS A 1 92 ? 11.901 -3.767 -14.027 1.00 71.81 92 LYS A N 1
ATOM 763 C CA . LYS A 1 92 ? 13.355 -3.926 -14.089 1.00 71.81 92 LYS A CA 1
ATOM 764 C C . LYS A 1 92 ? 13.933 -2.649 -14.661 1.00 71.81 92 LYS A C 1
ATOM 766 O O . LYS A 1 92 ? 13.516 -2.252 -15.744 1.00 71.81 92 LYS A O 1
ATOM 771 N N . TYR A 1 93 ? 14.901 -2.047 -13.977 1.00 71.12 93 TYR A N 1
ATOM 772 C CA . TYR A 1 93 ? 15.685 -0.968 -14.566 1.00 71.12 93 TYR A CA 1
ATOM 773 C C . TYR A 1 93 ? 17.179 -1.288 -14.555 1.00 71.12 93 TYR A C 1
ATOM 775 O O . TYR A 1 93 ? 17.693 -1.940 -13.640 1.00 71.12 93 TYR A O 1
ATOM 783 N N . TYR A 1 94 ? 17.858 -0.841 -15.605 1.00 65.25 94 TYR A N 1
ATOM 784 C CA . TYR A 1 94 ? 19.283 -1.018 -15.828 1.00 65.25 94 TYR A CA 1
ATOM 785 C C . TYR A 1 94 ? 19.953 0.333 -15.663 1.00 65.2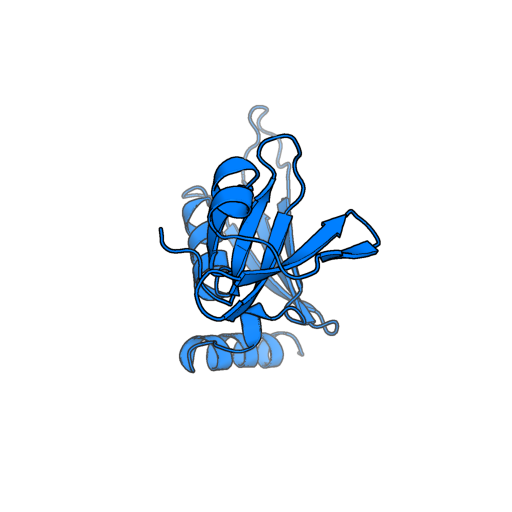5 94 TYR A C 1
ATOM 787 O O . TYR A 1 94 ? 19.683 1.239 -16.449 1.00 65.25 94 TYR A O 1
ATOM 795 N N . SER A 1 95 ? 20.824 0.470 -14.662 1.00 60.88 95 SER A N 1
ATOM 796 C CA . SER A 1 95 ? 21.688 1.643 -14.589 1.00 60.88 95 SER A CA 1
ATOM 797 C C . SER A 1 95 ? 23.015 1.335 -15.268 1.00 60.88 95 SER A C 1
ATOM 799 O O . SER A 1 95 ? 23.653 0.342 -14.909 1.00 60.88 95 SER A O 1
ATOM 801 N N . PRO A 1 96 ? 23.448 2.143 -16.248 1.00 56.19 96 PRO A N 1
ATOM 802 C CA . PRO A 1 96 ? 24.661 1.840 -16.991 1.00 56.19 96 PRO A CA 1
ATOM 803 C C . PRO A 1 96 ? 25.942 1.992 -16.153 1.00 56.19 96 PRO A C 1
ATOM 805 O O . PRO A 1 96 ? 26.983 1.521 -16.598 1.00 56.19 96 PRO A O 1
ATOM 808 N N . TYR A 1 97 ? 25.891 2.591 -14.951 1.00 54.84 97 TYR A N 1
ATOM 809 C CA . TYR A 1 97 ? 27.076 2.809 -14.113 1.00 54.84 97 TYR A CA 1
ATOM 810 C C . TYR A 1 97 ? 26.744 2.835 -12.614 1.00 54.84 97 TYR A C 1
ATOM 812 O O . TYR A 1 97 ? 25.975 3.688 -12.156 1.00 54.84 97 TYR A O 1
ATOM 820 N N . ASP A 1 98 ? 27.381 1.967 -11.826 1.00 57.97 98 ASP A N 1
ATOM 821 C CA . ASP A 1 98 ? 27.566 2.239 -10.399 1.00 57.97 98 ASP A CA 1
ATOM 822 C C . ASP A 1 98 ? 28.674 3.298 -10.191 1.00 57.97 98 ASP A C 1
ATOM 824 O O . ASP A 1 98 ? 29.382 3.696 -11.121 1.00 57.97 98 ASP A O 1
ATOM 828 N N . SER A 1 99 ? 28.855 3.780 -8.958 1.00 53.50 99 SER A N 1
ATOM 829 C CA . SER A 1 99 ? 29.903 4.760 -8.618 1.00 53.50 99 SER A CA 1
ATOM 830 C C . SER A 1 99 ? 31.342 4.245 -8.795 1.00 53.50 99 SER A C 1
ATOM 832 O O . SER A 1 99 ? 32.287 4.986 -8.525 1.00 53.50 99 SER A O 1
ATOM 834 N N . ARG A 1 100 ? 31.520 2.992 -9.229 1.00 58.28 100 ARG A N 1
ATOM 835 C CA . ARG A 1 100 ? 32.799 2.311 -9.444 1.00 58.28 100 ARG A CA 1
ATOM 836 C C . ARG A 1 100 ? 33.049 1.986 -10.921 1.00 58.28 100 ARG A C 1
ATOM 838 O O . ARG A 1 100 ? 34.086 1.409 -11.234 1.00 58.28 100 ARG A O 1
ATOM 845 N N . GLY A 1 101 ? 32.155 2.394 -11.827 1.00 54.84 101 GLY A N 1
ATOM 846 C CA . GLY A 1 101 ? 32.284 2.132 -13.261 1.00 54.84 101 GLY A CA 1
ATOM 847 C C . GLY A 1 101 ? 32.010 0.678 -13.654 1.00 54.84 101 GLY A C 1
ATOM 848 O O . GLY A 1 101 ? 32.330 0.291 -14.777 1.00 54.84 101 GLY A O 1
ATOM 849 N N . SER A 1 102 ? 31.419 -0.122 -12.761 1.00 55.28 102 SER A N 1
ATOM 850 C CA . SER A 1 102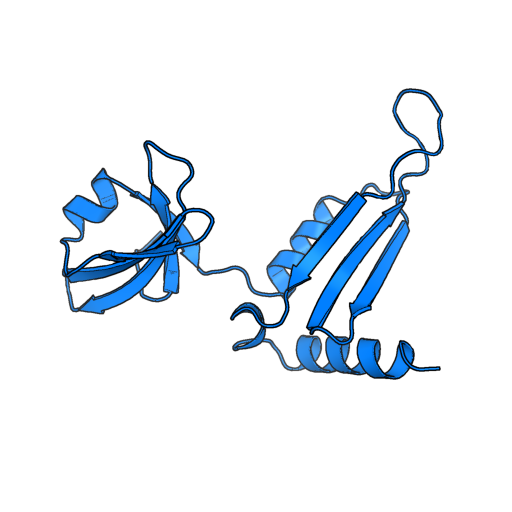 ? 30.931 -1.465 -13.071 1.00 55.28 102 SER A CA 1
ATOM 851 C C . SER A 1 102 ? 29.512 -1.401 -13.641 1.00 55.28 102 SER A C 1
ATOM 853 O O . SER A 1 102 ? 28.671 -0.631 -13.167 1.00 55.28 102 SER A O 1
ATOM 855 N N . PHE A 1 103 ? 29.231 -2.250 -14.638 1.00 50.50 103 PHE A N 1
ATOM 856 C CA . PHE A 1 103 ? 27.869 -2.613 -15.040 1.00 50.50 103 PHE A CA 1
ATOM 857 C C . PHE A 1 103 ? 27.232 -3.409 -13.900 1.00 50.50 103 PHE A C 1
ATOM 859 O O . PHE A 1 103 ? 27.216 -4.636 -13.925 1.00 50.50 103 PHE A O 1
ATOM 866 N N . ASP A 1 104 ? 26.764 -2.726 -12.864 1.00 52.16 104 ASP A N 1
ATOM 867 C CA . ASP A 1 104 ? 26.146 -3.409 -11.741 1.00 52.16 104 ASP A CA 1
ATOM 868 C C . ASP A 1 104 ? 25.007 -2.580 -11.158 1.00 52.16 104 ASP A C 1
ATOM 870 O O . ASP A 1 104 ? 25.182 -1.616 -10.416 1.00 52.16 104 ASP A O 1
ATOM 874 N N . THR A 1 105 ? 23.789 -2.916 -11.565 1.00 52.47 105 THR A N 1
ATOM 875 C CA . THR A 1 105 ? 22.796 -3.535 -10.677 1.00 52.47 105 THR A CA 1
ATOM 876 C C . THR A 1 105 ? 21.437 -3.467 -11.363 1.00 52.47 105 THR A C 1
ATOM 878 O O . THR A 1 105 ? 20.834 -2.405 -11.523 1.00 52.47 105 THR A O 1
ATOM 881 N N . LYS A 1 106 ? 20.916 -4.633 -11.750 1.00 59.12 106 LYS A N 1
ATOM 882 C CA . LYS A 1 106 ? 19.495 -4.801 -12.052 1.00 59.12 106 LYS A CA 1
ATOM 883 C C . LYS A 1 106 ? 18.748 -4.651 -10.731 1.00 59.12 106 LYS A C 1
ATOM 885 O O . LYS A 1 106 ? 18.745 -5.579 -9.923 1.00 59.12 106 LYS A O 1
ATOM 890 N N . LYS A 1 107 ? 18.131 -3.498 -10.485 1.00 63.00 107 LYS A N 1
ATOM 891 C CA . LYS A 1 107 ? 17.155 -3.403 -9.399 1.00 63.00 107 LYS A CA 1
ATOM 892 C C . LYS A 1 107 ? 15.793 -3.792 -9.945 1.00 63.00 107 LYS A C 1
ATOM 894 O O . LYS A 1 107 ? 15.399 -3.392 -11.040 1.00 63.00 107 LYS A O 1
ATOM 899 N N . GLN A 1 108 ? 15.115 -4.625 -9.174 1.00 70.38 108 GLN A N 1
ATOM 900 C CA . GLN A 1 108 ? 13.841 -5.210 -9.535 1.00 70.38 108 GLN A CA 1
ATOM 901 C C . GLN A 1 108 ? 12.826 -4.829 -8.470 1.00 70.38 108 GLN A C 1
ATOM 903 O O . GLN A 1 108 ? 13.067 -5.024 -7.279 1.00 70.38 108 GLN A O 1
ATOM 908 N N . VAL A 1 109 ? 11.703 -4.278 -8.911 1.00 72.06 109 VAL A N 1
ATOM 909 C CA . VAL A 1 109 ? 10.534 -4.068 -8.064 1.00 72.06 109 VAL A CA 1
ATOM 910 C C . VAL A 1 109 ? 9.470 -5.054 -8.518 1.00 72.06 109 VAL A C 1
ATOM 912 O O . VAL A 1 109 ? 9.100 -5.071 -9.690 1.00 72.06 109 VAL A O 1
ATOM 915 N N . ASN A 1 110 ? 9.010 -5.882 -7.584 1.00 74.31 110 ASN A N 1
ATOM 916 C CA . ASN A 1 110 ? 7.918 -6.820 -7.808 1.00 74.31 110 ASN A CA 1
ATOM 917 C C . ASN A 1 110 ? 6.634 -6.164 -7.311 1.00 74.31 110 ASN A C 1
ATOM 919 O O . ASN A 1 110 ? 6.485 -5.916 -6.114 1.00 74.31 110 ASN A O 1
ATOM 923 N N . LEU A 1 111 ? 5.720 -5.874 -8.226 1.00 75.62 111 LEU A N 1
ATOM 924 C CA . LEU A 1 111 ? 4.393 -5.370 -7.915 1.00 75.62 111 LEU A CA 1
ATOM 925 C C . LEU A 1 111 ? 3.402 -6.524 -8.050 1.00 75.62 111 LEU A C 1
ATOM 927 O O . LEU A 1 111 ? 3.050 -6.921 -9.154 1.00 75.62 111 LEU A O 1
ATOM 931 N N . ASP A 1 112 ? 2.962 -7.076 -6.925 1.00 72.44 112 ASP A N 1
ATOM 932 C CA . ASP A 1 112 ? 1.909 -8.092 -6.903 1.00 72.44 112 ASP A CA 1
ATOM 933 C C . ASP A 1 112 ? 0.564 -7.451 -7.289 1.00 72.44 112 ASP A C 1
ATOM 935 O O . ASP A 1 112 ? -0.027 -6.701 -6.506 1.00 72.44 112 ASP A O 1
ATOM 939 N N . LEU A 1 113 ? 0.084 -7.726 -8.505 1.00 70.44 113 LEU A N 1
ATOM 940 C CA . LEU A 1 113 ? -1.169 -7.174 -9.013 1.00 70.44 113 LEU A CA 1
ATOM 941 C C . LEU A 1 113 ? -2.403 -7.897 -8.451 1.00 70.44 113 LEU A C 1
ATOM 943 O O . LEU A 1 113 ? -3.515 -7.413 -8.624 1.00 70.44 113 LEU A O 1
ATOM 947 N N . THR A 1 114 ? -2.257 -9.002 -7.711 1.00 66.81 114 THR A N 1
ATOM 948 C CA . THR A 1 114 ? -3.394 -9.617 -6.993 1.00 66.81 114 THR A CA 1
ATOM 949 C C . THR A 1 114 ? -3.877 -8.751 -5.822 1.00 66.81 114 THR A C 1
ATOM 951 O O . THR A 1 114 ? -4.964 -8.953 -5.268 1.00 66.81 114 THR A O 1
ATOM 954 N N . LYS A 1 115 ? -3.069 -7.759 -5.430 1.00 65.38 115 LYS A N 1
ATOM 955 C CA . LYS A 1 115 ? -3.380 -6.784 -4.388 1.00 65.38 115 LYS A CA 1
ATOM 956 C C . LYS A 1 115 ? -4.434 -5.770 -4.865 1.00 65.38 115 LYS A C 1
ATOM 958 O O . LYS A 1 115 ? -4.603 -5.544 -6.063 1.00 65.38 115 LYS A O 1
ATOM 963 N N . PRO A 1 116 ? -5.167 -5.122 -3.938 1.00 58.84 116 PRO A N 1
ATOM 964 C CA . PRO A 1 116 ? -6.321 -4.273 -4.255 1.00 58.84 116 PRO A CA 1
ATOM 965 C C . PRO A 1 116 ? -6.039 -3.072 -5.170 1.00 58.84 116 PRO A C 1
ATOM 967 O O . PRO A 1 116 ? -6.997 -2.450 -5.620 1.00 58.84 116 PRO A O 1
ATOM 970 N N . TYR A 1 117 ? -4.779 -2.778 -5.501 1.00 63.66 117 TYR A N 1
ATOM 971 C CA . TYR A 1 117 ? -4.400 -1.744 -6.462 1.00 63.66 117 TYR A CA 1
ATOM 972 C C . TYR A 1 117 ? -5.059 -1.937 -7.836 1.00 63.66 117 TYR A C 1
ATOM 974 O O . TYR A 1 117 ? -5.214 -0.955 -8.542 1.00 63.66 117 TYR A O 1
ATOM 982 N N . LEU A 1 118 ? -5.510 -3.142 -8.215 1.00 55.94 118 LEU A N 1
ATOM 983 C CA . LEU A 1 118 ? -6.270 -3.359 -9.457 1.00 55.94 118 LEU A CA 1
ATOM 984 C C . LEU A 1 118 ? -7.773 -3.037 -9.378 1.00 55.94 118 LEU A C 1
ATOM 986 O O . LEU A 1 118 ? -8.415 -2.944 -10.421 1.00 55.94 118 LEU A O 1
ATOM 990 N N . LYS A 1 119 ? -8.363 -2.896 -8.183 1.00 56.66 119 LYS A N 1
ATOM 991 C CA . LYS A 1 119 ? -9.833 -2.868 -8.040 1.00 56.66 119 LYS A CA 1
ATOM 992 C C . LYS A 1 119 ? -10.495 -1.599 -8.580 1.00 56.66 119 LYS A C 1
ATOM 994 O O . LYS A 1 119 ? -11.649 -1.674 -8.979 1.00 56.66 119 LYS A O 1
ATOM 999 N N . ASP A 1 120 ? -9.755 -0.494 -8.654 1.00 61.25 120 ASP A N 1
ATOM 1000 C CA . ASP A 1 120 ? -10.270 0.822 -9.056 1.00 61.25 120 ASP A CA 1
ATOM 1001 C C . ASP A 1 120 ? -9.416 1.477 -10.162 1.00 61.25 120 ASP A C 1
ATOM 1003 O O . ASP A 1 120 ? -9.185 2.683 -10.142 1.00 61.25 120 ASP A O 1
ATOM 1007 N N . GLN A 1 121 ? -8.882 0.701 -11.113 1.00 67.50 121 GLN A N 1
ATOM 1008 C CA . GLN A 1 121 ? -8.041 1.247 -12.189 1.00 67.50 121 GLN A CA 1
ATOM 1009 C C . GLN A 1 121 ? -8.847 1.924 -13.302 1.00 67.50 121 GLN A C 1
ATOM 1011 O O . GLN A 1 121 ? -9.964 1.519 -13.628 1.00 67.50 121 GLN A O 1
ATOM 1016 N N . SER A 1 122 ? -8.254 2.947 -13.926 1.00 72.88 122 SER A N 1
ATOM 1017 C CA . SER A 1 122 ? -8.820 3.526 -15.144 1.00 72.88 122 SER A CA 1
ATOM 1018 C C . SER A 1 122 ? -8.785 2.500 -16.281 1.00 72.88 122 SER A C 1
ATOM 1020 O O . SER A 1 122 ? -7.934 1.607 -16.318 1.00 72.88 122 SER A O 1
ATOM 1022 N N . LYS A 1 123 ? -9.699 2.645 -17.246 1.00 75.44 123 LYS A N 1
ATOM 1023 C CA . LYS A 1 123 ? -9.759 1.771 -18.426 1.00 75.44 123 LYS A CA 1
ATOM 1024 C C . LYS A 1 123 ? -8.422 1.714 -19.179 1.00 75.44 123 LYS A C 1
ATOM 1026 O O . LYS A 1 123 ? -7.998 0.644 -19.584 1.00 75.44 123 LYS A O 1
ATOM 1031 N N . GLU A 1 124 ? -7.734 2.847 -19.287 1.00 77.12 124 GLU A N 1
ATOM 1032 C CA . GLU A 1 124 ? -6.429 2.958 -19.954 1.00 77.12 124 GLU A CA 1
ATOM 1033 C C . GLU A 1 124 ? -5.361 2.059 -19.316 1.00 77.12 124 GLU A C 1
ATOM 1035 O O . GLU A 1 124 ? -4.550 1.455 -20.013 1.00 77.12 124 GLU A O 1
ATOM 1040 N N . VAL A 1 125 ? -5.373 1.933 -17.988 1.00 73.06 125 VAL A N 1
ATOM 1041 C CA . VAL A 1 125 ? -4.416 1.093 -17.253 1.00 73.06 125 VAL A CA 1
ATOM 1042 C C . VAL A 1 125 ? -4.745 -0.381 -17.427 1.00 73.06 125 VAL A C 1
ATOM 1044 O O . VAL A 1 125 ? -3.844 -1.204 -17.564 1.00 73.06 125 VAL A O 1
ATOM 1047 N N . ILE A 1 126 ? -6.035 -0.712 -17.445 1.00 72.00 126 ILE A N 1
ATOM 1048 C CA . ILE A 1 126 ? -6.504 -2.066 -17.728 1.00 72.00 126 ILE A CA 1
ATOM 1049 C C . ILE A 1 126 ? -6.056 -2.479 -19.137 1.00 72.00 126 ILE A C 1
ATOM 1051 O O . ILE A 1 126 ? -5.434 -3.528 -19.290 1.00 72.00 126 ILE A O 1
ATOM 1055 N N . ASP A 1 127 ? -6.279 -1.628 -20.140 1.00 76.12 127 ASP A N 1
ATOM 1056 C CA . ASP A 1 127 ? -5.867 -1.876 -21.526 1.00 76.12 127 ASP A CA 1
ATOM 1057 C C . ASP A 1 127 ? -4.333 -2.001 -21.646 1.00 76.12 127 ASP A C 1
ATOM 1059 O O . ASP A 1 127 ? -3.829 -2.878 -22.348 1.00 76.12 127 ASP A O 1
ATOM 1063 N N . PHE A 1 128 ? -3.563 -1.177 -20.925 1.00 78.25 128 PHE A N 1
ATOM 1064 C CA . PHE A 1 128 ? -2.101 -1.304 -20.846 1.00 78.25 128 PHE A CA 1
ATOM 1065 C C . PHE A 1 128 ? -1.661 -2.669 -20.294 1.00 78.25 128 PHE A C 1
ATOM 1067 O O . PHE A 1 128 ? -0.785 -3.313 -20.872 1.00 78.25 128 PHE A O 1
ATOM 1074 N N . LEU A 1 129 ? -2.279 -3.132 -19.204 1.00 72.19 129 LEU A N 1
ATOM 1075 C CA . LEU A 1 129 ? -1.970 -4.433 -18.608 1.00 72.19 129 LEU A CA 1
ATOM 1076 C C . LEU A 1 129 ? -2.318 -5.593 -19.545 1.00 72.19 129 LEU A C 1
ATOM 1078 O O . LEU A 1 129 ? -1.516 -6.513 -19.678 1.00 72.19 129 LEU A O 1
ATOM 1082 N N . TYR A 1 130 ? -3.466 -5.545 -20.227 1.00 71.12 130 TYR A N 1
ATOM 1083 C CA . TYR A 1 130 ? -3.835 -6.568 -21.212 1.00 71.12 130 TYR A CA 1
ATOM 1084 C C . TYR A 1 130 ? -2.841 -6.630 -22.376 1.00 71.12 130 TYR A C 1
ATOM 1086 O O . TYR A 1 130 ? -2.383 -7.718 -22.722 1.00 71.12 130 TYR A O 1
ATOM 1094 N N . ASN A 1 131 ? -2.418 -5.479 -22.909 1.00 75.56 131 ASN A N 1
ATOM 1095 C CA . ASN A 1 131 ? -1.390 -5.426 -23.953 1.00 75.56 131 ASN A CA 1
ATOM 1096 C C . ASN A 1 131 ? -0.052 -6.027 -23.491 1.00 75.56 131 ASN A C 1
ATOM 1098 O O . ASN A 1 131 ? 0.652 -6.642 -24.291 1.00 75.56 131 ASN A O 1
ATOM 1102 N N . LEU A 1 132 ? 0.324 -5.868 -22.217 1.00 73.00 132 LEU A N 1
ATOM 1103 C CA . LEU A 1 132 ? 1.525 -6.518 -21.681 1.00 73.00 132 LEU A CA 1
ATOM 1104 C C . LEU A 1 132 ? 1.396 -8.046 -21.672 1.00 73.00 132 LEU A C 1
ATOM 1106 O O . LEU A 1 132 ? 2.369 -8.720 -21.991 1.00 73.00 132 LEU A O 1
ATOM 1110 N N . ILE A 1 133 ? 0.220 -8.591 -21.345 1.00 67.19 133 ILE A N 1
ATOM 1111 C CA . ILE A 1 133 ? -0.033 -10.044 -21.361 1.00 67.19 133 ILE A CA 1
ATOM 1112 C C . ILE A 1 133 ? 0.050 -10.588 -22.788 1.00 67.19 133 ILE A C 1
ATOM 1114 O O . ILE A 1 133 ? 0.722 -11.589 -23.028 1.00 67.19 133 ILE A O 1
ATOM 1118 N N . GLU A 1 134 ? -0.618 -9.926 -23.733 1.00 65.88 134 GLU A N 1
ATOM 1119 C CA . GLU A 1 134 ? -0.669 -10.363 -25.133 1.00 65.88 134 GLU A CA 1
ATOM 1120 C C . GLU A 1 134 ? 0.717 -10.369 -25.787 1.00 65.88 134 GLU A C 1
ATOM 1122 O O . GLU A 1 134 ? 1.032 -11.278 -26.546 1.00 65.88 134 GLU A O 1
ATOM 1127 N N . ASN A 1 135 ? 1.573 -9.403 -25.444 1.00 62.66 135 ASN A N 1
ATOM 1128 C CA . ASN A 1 135 ? 2.931 -9.317 -25.983 1.00 62.66 135 ASN A CA 1
ATOM 1129 C C . ASN A 1 135 ? 3.977 -10.130 -25.191 1.00 62.66 135 ASN A C 1
ATOM 1131 O O . ASN A 1 135 ? 5.106 -10.273 -25.660 1.00 62.66 135 ASN A O 1
ATOM 1135 N N . ALA A 1 136 ? 3.642 -10.652 -24.004 1.00 55.22 136 ALA A N 1
ATOM 1136 C CA . ALA A 1 136 ? 4.532 -11.495 -23.196 1.00 55.22 136 ALA A CA 1
ATOM 1137 C C . ALA A 1 136 ? 4.430 -12.999 -23.522 1.00 55.22 136 ALA A C 1
ATOM 1139 O O . ALA A 1 136 ? 5.305 -13.758 -23.110 1.00 55.22 136 ALA A O 1
ATOM 1140 N N . ASN A 1 137 ? 3.408 -13.421 -24.276 1.00 43.88 137 ASN A N 1
ATOM 1141 C CA . ASN A 1 137 ? 3.255 -14.783 -24.799 1.00 43.88 137 ASN A CA 1
ATOM 1142 C C . ASN A 1 137 ? 3.547 -14.821 -26.317 1.00 43.88 137 ASN A C 1
ATOM 1144 O O . ASN A 1 137 ? 2.605 -14.714 -27.104 1.00 43.88 137 ASN A O 1
ATOM 1148 N N . PRO A 1 138 ? 4.816 -14.940 -26.751 1.00 43.16 138 PRO A N 1
ATOM 1149 C CA . PRO A 1 138 ? 5.150 -15.304 -28.128 1.00 43.16 138 PRO A CA 1
ATOM 1150 C C . PRO A 1 138 ? 4.870 -16.784 -28.436 1.00 43.16 138 PRO A C 1
ATOM 1152 O O . PRO A 1 138 ? 5.020 -17.633 -27.525 1.00 43.16 138 PRO A O 1
#

Foldseek 3Di:
DDQDAQWWKAFPVDRKIKGFHDDDPQWTWIWIDDPPDIDTDGIDGVVVCVVGIDTPGHDDAPVSVVVVVVVPDDPPKDWDWAADPQRWTKIWIFDCDDPVNDRDDTDIDTDRRVDCSVVDDDPVVVVVVVVNVVVNPD

Secondary structure (DSSP, 8-state):
----TTEEEEESSSS-EEEEEEEETTEEEEEEEETTEEEEEEEEEHHHHHHHEEEEEEPPPHHHHHHHHHHTS-TT-EEEEEE-TTSEEEEEEE-S--TTS----EEEEEEETTSGGGTT--HHHHHHHHHHHHHH--

Organism: Riemerella anatipestifer (NCBI:txid34085)